Protein AF-A0A1G8A0C0-F1 (afdb_monomer)

Structure (mmCIF, N/C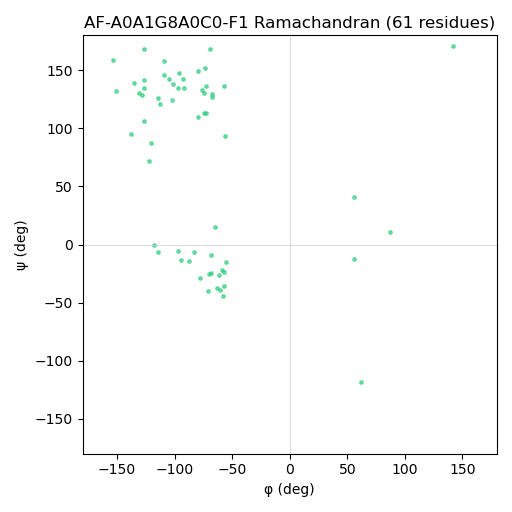A/C/O backbone):
data_AF-A0A1G8A0C0-F1
#
_entry.id   AF-A0A1G8A0C0-F1
#
loop_
_atom_site.group_PDB
_atom_site.id
_atom_site.type_symbol
_atom_site.label_atom_id
_atom_site.label_alt_id
_atom_site.label_comp_id
_atom_site.label_asym_id
_atom_site.label_entity_id
_atom_site.label_seq_id
_atom_site.pdbx_PDB_ins_code
_atom_site.Cartn_x
_atom_site.Cartn_y
_atom_site.Cartn_z
_atom_site.occupancy
_atom_site.B_iso_or_equiv
_atom_site.auth_seq_id
_atom_site.auth_comp_id
_atom_site.auth_asym_id
_atom_site.auth_atom_id
_atom_site.pdbx_PDB_model_num
ATOM 1 N N . MET A 1 1 ? 8.119 11.440 -6.933 1.00 41.12 1 MET A N 1
ATOM 2 C CA . MET A 1 1 ? 8.939 11.232 -5.717 1.00 41.12 1 MET A CA 1
ATOM 3 C C . MET A 1 1 ? 8.032 10.783 -4.576 1.00 41.12 1 MET A C 1
ATOM 5 O O . MET A 1 1 ? 7.868 11.496 -3.599 1.00 41.12 1 MET A O 1
ATOM 9 N N . ILE A 1 2 ? 7.378 9.632 -4.738 1.00 44.12 2 ILE A N 1
ATOM 10 C CA . ILE A 1 2 ? 6.435 9.081 -3.762 1.00 44.12 2 ILE A CA 1
ATOM 11 C C . ILE A 1 2 ? 6.927 7.652 -3.481 1.00 44.12 2 ILE A C 1
ATOM 13 O O . ILE A 1 2 ? 6.962 6.799 -4.358 1.00 44.12 2 ILE A O 1
ATOM 17 N N . PHE A 1 3 ? 7.510 7.512 -2.290 1.00 46.59 3 PHE A N 1
ATOM 18 C CA . PHE A 1 3 ? 7.874 6.312 -1.520 1.00 46.59 3 PHE A CA 1
ATOM 19 C C . PHE A 1 3 ? 8.783 5.200 -2.084 1.00 46.59 3 PHE A C 1
ATOM 21 O O . PHE A 1 3 ? 9.320 4.447 -1.277 1.00 46.59 3 PHE A O 1
ATOM 28 N N . CYS A 1 4 ? 9.097 5.129 -3.380 1.00 44.81 4 CYS A N 1
ATOM 29 C CA . CYS A 1 4 ? 9.895 4.008 -3.919 1.00 44.81 4 CYS A CA 1
ATOM 30 C C . CYS A 1 4 ? 11.383 3.954 -3.468 1.00 44.81 4 CYS A C 1
ATOM 32 O O . CYS A 1 4 ? 12.062 2.966 -3.733 1.00 44.81 4 CYS A O 1
ATOM 34 N N . VAL A 1 5 ? 11.931 4.976 -2.791 1.00 46.00 5 VAL A N 1
ATOM 35 C CA . VAL A 1 5 ? 13.395 5.064 -2.540 1.00 46.00 5 VAL A CA 1
ATOM 36 C C . VAL A 1 5 ? 13.802 4.965 -1.064 1.00 46.00 5 VAL A C 1
ATOM 38 O O . VAL A 1 5 ? 14.983 4.818 -0.762 1.00 46.00 5 VAL A O 1
ATOM 41 N N . TYR A 1 6 ? 12.865 4.949 -0.114 1.00 41.28 6 TYR A N 1
ATOM 42 C CA . TYR A 1 6 ? 13.225 4.847 1.304 1.00 41.28 6 TYR A CA 1
ATOM 43 C C . TYR A 1 6 ? 12.610 3.610 1.943 1.00 41.28 6 TYR A C 1
ATOM 45 O O . TYR A 1 6 ? 11.570 3.671 2.582 1.00 41.28 6 TYR A O 1
ATOM 53 N N . LYS A 1 7 ? 13.341 2.496 1.826 1.00 47.41 7 LYS A N 1
ATOM 54 C CA . LYS A 1 7 ? 13.471 1.530 2.925 1.00 47.41 7 LYS A CA 1
ATOM 55 C C . LYS A 1 7 ? 12.142 0.977 3.469 1.00 47.41 7 LYS A C 1
ATOM 57 O O . LYS A 1 7 ? 12.007 0.787 4.674 1.00 47.41 7 LYS A O 1
ATOM 62 N N . LEU A 1 8 ? 11.185 0.677 2.594 1.00 52.03 8 LEU A N 1
ATOM 63 C CA . LEU A 1 8 ? 10.125 -0.265 2.933 1.00 52.03 8 LEU A CA 1
ATOM 64 C C . LEU A 1 8 ? 10.784 -1.642 2.930 1.00 52.03 8 LEU A C 1
ATOM 66 O O . LEU A 1 8 ? 11.266 -2.111 1.907 1.00 52.03 8 LEU A O 1
ATOM 70 N N . SER A 1 9 ? 10.882 -2.270 4.094 1.00 52.34 9 SER A N 1
ATOM 71 C CA . SER A 1 9 ? 11.449 -3.608 4.309 1.00 52.34 9 SER A CA 1
ATOM 72 C C . SER A 1 9 ? 10.646 -4.735 3.633 1.00 52.34 9 SER A C 1
ATOM 74 O O . SER A 1 9 ? 10.840 -5.906 3.955 1.00 52.34 9 SER A O 1
ATOM 76 N N . LEU A 1 10 ? 9.747 -4.390 2.708 1.00 54.69 10 LEU A N 1
ATOM 77 C CA . LEU A 1 10 ? 8.887 -5.300 1.971 1.00 54.69 10 LEU A CA 1
ATOM 78 C C . LEU A 1 10 ? 9.400 -5.451 0.531 1.00 54.69 10 LEU A C 1
ATOM 80 O O . LEU A 1 10 ? 9.877 -4.477 -0.059 1.00 54.69 10 LEU A O 1
ATOM 84 N N . PRO A 1 11 ? 9.330 -6.660 -0.052 1.00 58.47 11 PRO A N 1
ATOM 85 C CA . PRO A 1 11 ? 9.716 -6.878 -1.438 1.00 58.47 11 PRO A CA 1
ATOM 86 C C . PRO A 1 11 ? 8.910 -5.960 -2.360 1.00 58.47 11 PRO A C 1
ATOM 88 O O . PRO A 1 11 ? 7.693 -5.869 -2.233 1.00 58.47 11 PRO A O 1
ATOM 91 N N . CYS A 1 12 ? 9.567 -5.340 -3.342 1.00 58.00 12 CYS A N 1
ATOM 92 C CA . CYS A 1 12 ? 8.949 -4.395 -4.282 1.00 58.00 12 CYS A CA 1
ATOM 93 C C . CYS A 1 12 ? 7.738 -4.947 -5.056 1.00 58.00 12 CYS A C 1
ATOM 95 O O . CYS A 1 12 ? 6.998 -4.168 -5.637 1.00 58.00 12 CYS A O 1
ATOM 97 N N . ARG A 1 13 ? 7.533 -6.270 -5.059 1.00 67.25 13 ARG A N 1
ATOM 98 C CA . ARG A 1 13 ? 6.445 -6.960 -5.767 1.00 67.25 13 ARG A CA 1
ATOM 99 C C . ARG A 1 13 ? 5.231 -7.279 -4.895 1.00 67.25 13 ARG A C 1
ATOM 101 O O . ARG A 1 13 ? 4.257 -7.817 -5.414 1.00 67.25 13 ARG A O 1
ATOM 108 N N . GLU A 1 14 ? 5.288 -7.021 -3.593 1.00 79.69 14 GLU A N 1
ATOM 109 C CA . GLU A 1 14 ? 4.166 -7.303 -2.701 1.00 79.69 14 GLU A CA 1
ATOM 110 C C . GLU A 1 14 ? 3.249 -6.082 -2.542 1.00 79.69 14 GLU A C 1
ATOM 112 O O . GLU A 1 14 ? 3.735 -4.952 -2.476 1.00 79.69 14 GLU A O 1
ATOM 117 N N . PRO A 1 15 ? 1.921 -6.289 -2.457 1.00 85.56 15 PRO A N 1
ATOM 118 C CA . PRO A 1 15 ? 0.978 -5.209 -2.213 1.00 85.56 15 PRO A CA 1
ATOM 119 C C . PRO A 1 15 ? 1.146 -4.642 -0.803 1.00 85.56 15 PRO A C 1
ATOM 121 O O . PRO A 1 15 ? 1.065 -5.358 0.205 1.00 85.56 15 PRO A O 1
ATOM 124 N N . MET A 1 16 ? 1.323 -3.329 -0.738 1.00 88.75 16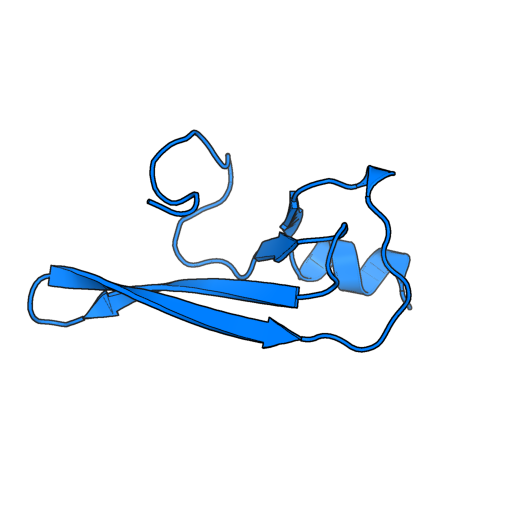 MET A N 1
ATOM 125 C CA . MET A 1 16 ? 1.457 -2.571 0.501 1.00 88.75 16 MET A CA 1
ATOM 126 C C . MET A 1 16 ? 0.213 -1.728 0.717 1.00 88.75 16 MET A C 1
ATOM 128 O O . MET A 1 16 ? -0.374 -1.244 -0.241 1.00 88.75 16 MET A O 1
ATOM 132 N N . VAL A 1 17 ? -0.188 -1.534 1.965 1.00 89.38 17 VAL A N 1
ATOM 133 C CA . VAL A 1 17 ? -1.340 -0.715 2.323 1.00 89.38 17 VAL A CA 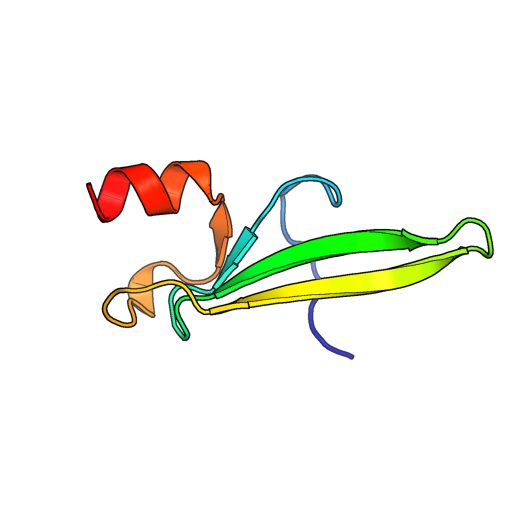1
ATOM 134 C C . VAL A 1 17 ? -0.881 0.497 3.110 1.00 89.38 17 VAL A C 1
ATOM 136 O O . VAL A 1 17 ? -0.200 0.376 4.131 1.00 89.38 17 VAL A O 1
ATOM 139 N N . PHE A 1 18 ? -1.287 1.668 2.637 1.00 90.62 18 PHE A N 1
ATOM 140 C CA . PHE A 1 18 ? -1.213 2.914 3.377 1.00 90.62 18 PHE A CA 1
ATOM 141 C C . PHE A 1 18 ? -2.385 2.947 4.353 1.00 90.62 18 PHE A C 1
ATOM 143 O O . PHE A 1 18 ? -3.535 3.053 3.949 1.00 90.62 18 PHE A O 1
ATOM 150 N N . ALA A 1 19 ? -2.126 2.816 5.650 1.00 88.62 19 ALA A N 1
ATOM 151 C CA . ALA A 1 19 ? -3.211 2.737 6.624 1.00 88.62 19 ALA A CA 1
ATOM 152 C C . ALA A 1 19 ? -3.824 4.119 6.928 1.00 88.62 19 ALA A C 1
ATOM 154 O O . ALA A 1 19 ? -5.015 4.219 7.197 1.00 88.62 19 ALA A O 1
ATOM 155 N N . TRP A 1 20 ? -3.044 5.201 6.816 1.00 88.25 20 TRP A N 1
ATOM 156 C CA . TRP A 1 20 ? -3.506 6.589 7.002 1.00 88.25 20 TRP A CA 1
ATOM 157 C C . TRP A 1 20 ? -4.468 7.081 5.905 1.00 88.25 20 TRP A C 1
ATOM 159 O O . TRP A 1 20 ? -5.256 7.993 6.134 1.00 88.25 20 TRP A O 1
ATOM 169 N N . MET A 1 21 ? -4.395 6.484 4.719 1.00 90.25 21 MET A N 1
ATOM 170 C CA . MET A 1 21 ? -5.326 6.665 3.610 1.00 90.25 21 MET A CA 1
ATOM 171 C C . MET A 1 21 ? -5.542 5.267 3.053 1.00 90.25 21 MET A C 1
ATO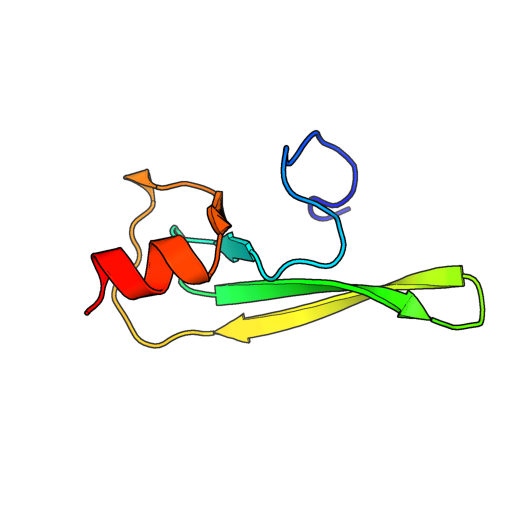M 173 O O . MET A 1 21 ? -4.680 4.844 2.287 1.00 90.25 21 MET A O 1
ATOM 177 N N . PRO A 1 22 ? -6.604 4.551 3.474 1.00 89.00 22 PRO A N 1
ATOM 178 C CA . PRO A 1 22 ? -6.767 3.115 3.269 1.00 89.00 22 PRO A CA 1
ATOM 179 C C . PRO A 1 22 ? -6.681 2.801 1.780 1.00 89.00 22 PRO A C 1
ATOM 181 O O . PRO A 1 22 ? -7.653 2.923 1.046 1.00 89.00 22 PRO A O 1
ATOM 184 N N . ALA A 1 23 ? -5.485 2.471 1.310 1.00 91.50 23 ALA A N 1
ATOM 185 C CA . ALA A 1 23 ? -5.193 2.320 -0.102 1.00 91.50 23 ALA A CA 1
ATOM 186 C C . ALA A 1 23 ? -4.078 1.301 -0.272 1.00 91.50 23 ALA A C 1
ATOM 188 O O . ALA A 1 23 ? -3.057 1.364 0.414 1.00 91.50 23 ALA A O 1
ATOM 189 N N . VAL A 1 24 ? -4.283 0.362 -1.186 1.00 91.06 24 VAL A N 1
ATOM 190 C CA . VAL A 1 24 ? -3.285 -0.632 -1.567 1.00 91.06 24 VAL A CA 1
ATOM 191 C C . VAL A 1 24 ? -2.482 -0.116 -2.750 1.00 91.06 24 VAL A C 1
ATOM 193 O O . VAL A 1 24 ? -3.067 0.388 -3.705 1.00 91.06 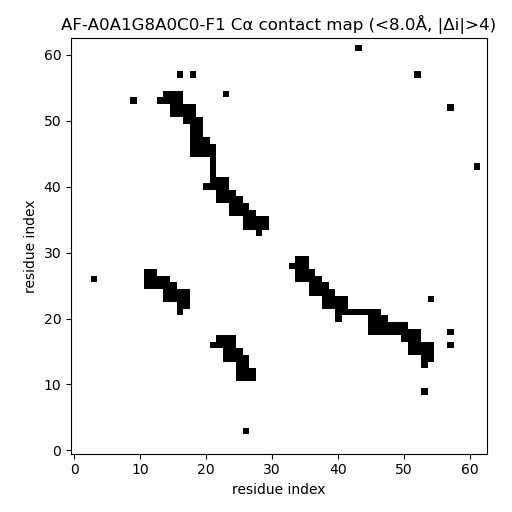24 VAL A O 1
ATOM 196 N N . ALA A 1 25 ? -1.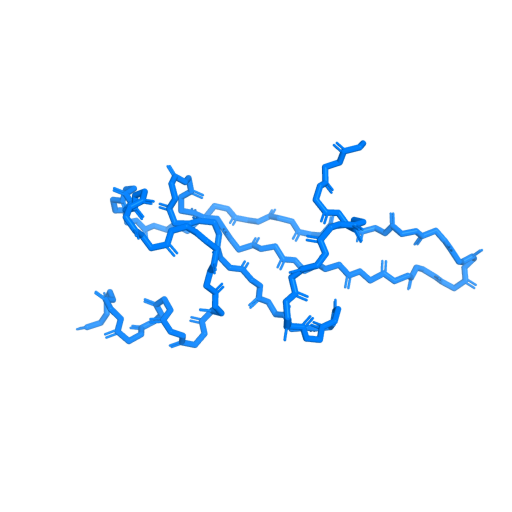162 -0.259 -2.694 1.00 89.62 25 ALA A N 1
ATOM 197 C CA . ALA A 1 25 ? -0.245 0.079 -3.767 1.00 89.62 25 ALA A CA 1
ATOM 198 C C . ALA A 1 25 ? 0.680 -1.093 -4.121 1.00 89.62 25 ALA A C 1
ATOM 200 O O . ALA A 1 25 ? 1.146 -1.825 -3.243 1.00 89.62 25 ALA A O 1
ATOM 201 N N . ILE A 1 26 ? 0.949 -1.260 -5.417 1.00 88.00 26 ILE A N 1
ATOM 202 C CA . ILE A 1 26 ? 1.900 -2.227 -5.976 1.00 88.00 26 ILE A CA 1
ATOM 203 C C . ILE A 1 26 ? 2.837 -1.473 -6.915 1.00 88.00 26 ILE A C 1
ATOM 205 O O . ILE A 1 26 ? 2.378 -0.782 -7.825 1.00 88.00 26 ILE A O 1
ATOM 209 N N . TYR A 1 27 ? 4.141 -1.654 -6.720 1.00 85.12 27 TYR A N 1
ATOM 210 C CA . TYR A 1 27 ? 5.175 -1.097 -7.585 1.00 85.12 27 TYR A CA 1
ATOM 211 C C . TYR A 1 27 ? 5.704 -2.180 -8.523 1.00 85.12 27 TYR A C 1
ATOM 213 O O . TYR A 1 27 ? 5.922 -3.324 -8.129 1.00 85.12 27 TYR A O 1
ATOM 221 N N . PHE A 1 28 ? 5.914 -1.839 -9.785 1.00 84.12 28 PHE A N 1
ATOM 222 C CA . PHE A 1 28 ? 6.475 -2.766 -10.761 1.00 84.12 28 PHE A CA 1
ATOM 223 C C . PHE A 1 28 ? 7.199 -1.993 -11.853 1.00 84.12 28 PHE A C 1
ATOM 225 O O . PHE A 1 28 ? 6.945 -0.811 -12.061 1.00 84.12 28 PHE A O 1
ATOM 232 N N . ASN A 1 29 ? 8.108 -2.674 -12.545 1.00 84.56 29 ASN A N 1
ATOM 233 C CA . ASN A 1 29 ? 8.761 -2.105 -13.713 1.00 84.56 29 ASN A CA 1
ATOM 234 C C . ASN A 1 29 ? 8.037 -2.588 -14.967 1.00 84.56 29 ASN A C 1
ATOM 236 O O . ASN A 1 29 ? 7.736 -3.782 -15.073 1.00 84.56 29 ASN A O 1
ATOM 240 N N . ASP A 1 30 ? 7.769 -1.682 -15.903 1.00 85.44 30 ASP A N 1
ATOM 241 C CA . ASP A 1 30 ? 7.377 -2.073 -17.254 1.00 85.44 30 ASP A CA 1
ATOM 242 C C . ASP A 1 30 ? 8.573 -2.726 -17.992 1.00 85.44 30 ASP A C 1
ATOM 244 O O . ASP A 1 30 ? 9.710 -2.697 -17.500 1.00 85.44 30 ASP A O 1
ATOM 248 N N . PRO A 1 31 ? 8.353 -3.364 -19.155 1.00 89.19 31 PRO A N 1
ATOM 249 C CA . PRO A 1 31 ? 9.441 -3.940 -19.948 1.00 89.19 31 PRO A CA 1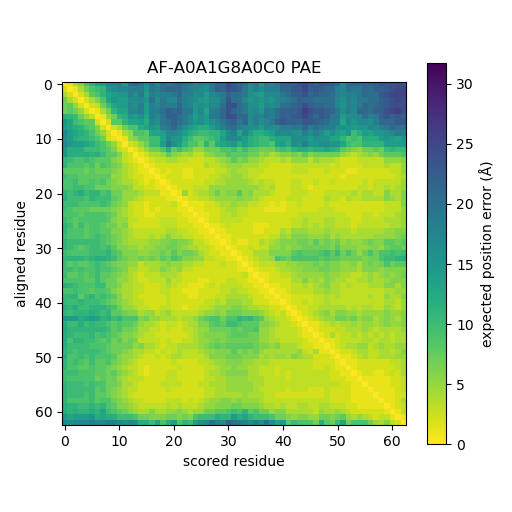
ATOM 250 C C . PRO A 1 31 ? 10.524 -2.929 -20.358 1.00 89.19 31 PRO A C 1
ATOM 252 O O . PRO A 1 31 ? 11.662 -3.335 -20.593 1.00 89.19 31 PRO A O 1
ATOM 255 N N . ASP A 1 32 ? 10.184 -1.638 -20.403 1.00 90.94 32 ASP A N 1
ATOM 256 C CA . ASP A 1 32 ? 11.091 -0.537 -20.737 1.00 90.94 32 ASP A CA 1
ATOM 257 C C . ASP A 1 32 ? 11.921 -0.059 -19.524 1.00 90.94 32 ASP A C 1
ATOM 259 O O . ASP A 1 32 ? 12.853 0.734 -19.670 1.00 90.94 32 ASP A O 1
ATOM 263 N N . GLY A 1 33 ? 11.643 -0.580 -18.323 1.00 83.31 33 GLY A N 1
ATOM 264 C CA . GLY A 1 33 ? 12.367 -0.277 -17.089 1.00 83.31 33 GLY A CA 1
ATOM 265 C C . GLY A 1 33 ? 11.853 0.950 -16.328 1.00 83.31 33 GLY A C 1
ATOM 266 O O . GLY A 1 33 ? 12.506 1.396 -15.382 1.00 83.31 33 GLY A O 1
ATOM 267 N N . HIS A 1 34 ? 10.696 1.497 -16.695 1.00 85.25 34 HIS A N 1
ATOM 268 C CA . HIS A 1 34 ? 10.009 2.535 -15.941 1.00 85.25 34 HIS A CA 1
ATOM 269 C C . HIS A 1 34 ? 9.346 1.959 -14.692 1.00 85.25 34 HIS A C 1
ATOM 271 O O . HIS A 1 34 ? 8.588 0.993 -14.756 1.00 85.25 34 HIS A O 1
ATOM 277 N N . ALA A 1 35 ? 9.584 2.607 -13.552 1.00 83.69 35 ALA A N 1
ATOM 278 C CA . ALA A 1 35 ? 8.886 2.302 -12.313 1.00 83.69 35 ALA A CA 1
ATOM 279 C C . ALA A 1 35 ? 7.451 2.844 -12.376 1.00 83.69 35 ALA A C 1
ATOM 281 O O . ALA A 1 35 ? 7.235 4.058 -12.398 1.00 83.69 35 ALA A O 1
ATOM 282 N N . LEU A 1 36 ? 6.484 1.934 -12.387 1.00 85.44 36 LEU A N 1
ATOM 283 C CA . LEU A 1 36 ? 5.056 2.211 -12.364 1.00 85.44 36 LEU A CA 1
ATOM 284 C C . LEU A 1 36 ? 4.449 1.818 -11.014 1.00 85.44 36 LEU A C 1
ATOM 286 O O . LEU A 1 36 ? 4.986 0.993 -10.270 1.00 85.44 36 LEU A O 1
ATOM 290 N N . GLU A 1 37 ? 3.303 2.422 -10.715 1.00 87.44 37 GLU A N 1
ATOM 291 C CA . GLU A 1 37 ? 2.532 2.201 -9.495 1.00 87.44 37 GLU A CA 1
ATOM 292 C C . GLU A 1 37 ? 1.067 1.938 -9.856 1.00 87.44 37 GLU A C 1
ATOM 294 O O . GLU A 1 37 ? 0.452 2.707 -10.596 1.00 87.44 37 GLU A O 1
ATOM 299 N N . PHE A 1 38 ? 0.498 0.868 -9.300 1.00 89.38 38 PHE A N 1
ATOM 300 C CA . PHE A 1 38 ? -0.949 0.694 -9.205 1.00 89.38 38 PHE A CA 1
ATOM 301 C C . PHE A 1 38 ? -1.388 1.019 -7.789 1.00 89.38 38 PHE A C 1
ATOM 303 O O . PHE A 1 38 ? -0.899 0.383 -6.862 1.00 89.38 38 PHE A O 1
ATOM 310 N N . ILE A 1 39 ? -2.327 1.952 -7.629 1.00 90.38 39 ILE A N 1
ATOM 311 C CA . ILE A 1 39 ? -2.924 2.300 -6.339 1.00 90.38 39 ILE A CA 1
ATOM 312 C C . ILE A 1 39 ? -4.450 2.218 -6.416 1.00 90.38 39 ILE A C 1
ATOM 314 O O . ILE A 1 39 ? -5.058 2.694 -7.375 1.00 90.38 39 ILE A O 1
ATOM 318 N N . ALA A 1 40 ? -5.071 1.611 -5.410 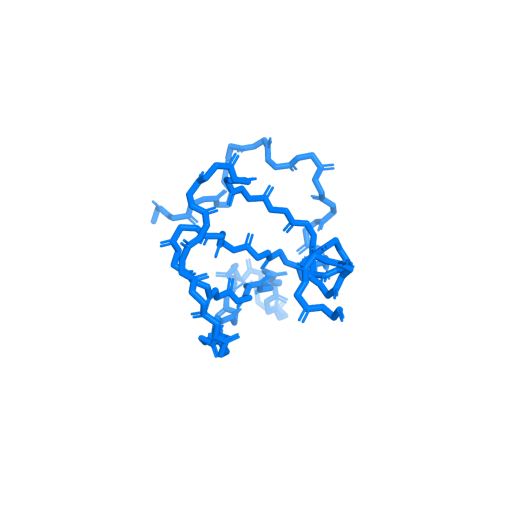1.00 91.56 40 ALA A N 1
ATOM 319 C CA . ALA A 1 40 ? -6.521 1.523 -5.278 1.00 91.56 40 ALA A CA 1
ATOM 320 C C . ALA A 1 40 ? -6.942 1.832 -3.841 1.00 91.56 40 ALA A C 1
ATOM 322 O O . ALA A 1 40 ? -6.297 1.385 -2.893 1.00 91.56 40 ALA A O 1
ATOM 323 N N . ILE A 1 41 ? -8.030 2.583 -3.682 1.00 90.00 41 ILE A N 1
ATOM 324 C CA . ILE A 1 41 ? -8.607 2.896 -2.372 1.00 90.00 41 ILE A CA 1
ATOM 325 C C . ILE A 1 41 ? -9.356 1.658 -1.867 1.00 90.00 41 ILE A C 1
ATOM 327 O O . ILE A 1 41 ? -10.114 1.034 -2.608 1.00 90.00 41 ILE A O 1
ATOM 331 N N . LEU A 1 42 ? -9.114 1.297 -0.613 1.00 88.31 42 LEU A N 1
ATOM 332 C CA . LEU A 1 42 ? -9.789 0.231 0.111 1.00 88.31 42 LEU A CA 1
ATOM 333 C C . LEU A 1 42 ? -10.927 0.816 0.948 1.00 88.31 42 LEU A C 1
ATOM 335 O O . LEU A 1 42 ? -10.835 1.929 1.465 1.00 88.31 42 LEU A O 1
ATOM 339 N N . GLU A 1 43 ? -11.988 0.037 1.116 1.00 84.12 43 GLU A N 1
ATOM 340 C CA . GLU A 1 43 ? -13.061 0.371 2.047 1.00 84.12 43 GLU A CA 1
ATOM 341 C C . GLU A 1 43 ? -12.585 0.170 3.494 1.00 84.12 43 GLU A C 1
ATOM 343 O O . GLU A 1 43 ? -11.910 -0.813 3.812 1.00 84.12 43 GLU A O 1
ATOM 348 N N . GLY A 1 44 ? -12.917 1.118 4.372 1.00 82.81 44 GLY A N 1
ATOM 349 C CA . GLY A 1 44 ? -12.544 1.095 5.785 1.00 82.81 44 GLY A CA 1
ATOM 350 C C . GLY A 1 44 ? -12.185 2.477 6.323 1.00 82.81 44 GLY A C 1
ATOM 351 O O . GLY A 1 44 ? -12.058 3.445 5.574 1.00 82.81 44 GLY A O 1
ATOM 352 N N . GLU A 1 45 ? -12.025 2.572 7.641 1.00 87.94 45 GLU A N 1
ATOM 353 C CA . GLU A 1 45 ? -11.543 3.796 8.280 1.00 87.94 45 GLU A CA 1
ATOM 354 C C . GLU A 1 45 ? -10.020 3.923 8.166 1.00 87.94 45 GLU A C 1
ATOM 356 O O . GLU A 1 45 ? -9.284 2.932 8.133 1.00 87.94 45 GLU A O 1
ATOM 361 N N . ALA A 1 46 ? -9.543 5.167 8.113 1.00 88.44 46 ALA A N 1
ATOM 362 C CA . ALA A 1 46 ? -8.121 5.467 8.155 1.00 88.44 46 ALA A CA 1
ATOM 363 C C . ALA A 1 46 ? -7.542 5.116 9.532 1.00 88.44 46 ALA A C 1
ATOM 365 O O . ALA A 1 46 ? -8.042 5.560 10.563 1.00 88.44 46 ALA A O 1
ATOM 366 N N . ARG A 1 47 ? -6.447 4.360 9.529 1.00 88.62 47 ARG A N 1
ATOM 367 C CA . ARG A 1 47 ? -5.719 3.900 10.713 1.00 88.62 47 ARG A CA 1
ATOM 368 C C . ARG A 1 47 ? -4.253 4.353 10.669 1.00 88.62 47 ARG A C 1
ATOM 370 O O . ARG A 1 47 ? -3.359 3.551 10.379 1.00 88.62 47 ARG A O 1
ATOM 377 N N . PRO A 1 48 ? -3.970 5.652 10.872 1.00 86.88 48 PRO A N 1
ATOM 378 C CA . PRO A 1 48 ? -2.620 6.206 10.750 1.00 86.88 48 PRO A CA 1
ATOM 379 C C . PRO A 1 48 ? -1.594 5.562 11.698 1.00 86.88 48 PRO A C 1
ATOM 381 O O . PRO A 1 48 ? -0.401 5.587 11.401 1.00 86.88 48 PRO A O 1
ATOM 384 N N . GLU A 1 49 ? -2.038 4.938 12.791 1.00 89.19 49 GLU A N 1
ATOM 385 C CA . GLU A 1 49 ? -1.205 4.230 13.765 1.00 89.19 49 GLU A CA 1
ATOM 386 C C . GLU A 1 49 ? -0.426 3.043 13.180 1.00 89.19 49 GLU A C 1
ATOM 388 O O . GLU A 1 49 ? 0.639 2.701 13.693 1.00 89.19 49 GLU A O 1
ATOM 393 N N . PHE A 1 50 ? -0.914 2.432 12.094 1.00 84.44 50 PHE A N 1
ATOM 394 C CA . PHE A 1 50 ? -0.240 1.302 11.449 1.00 84.44 50 PHE A CA 1
ATOM 395 C C . PHE A 1 50 ? 0.790 1.730 10.393 1.00 84.44 50 PHE A C 1
ATOM 397 O O . PHE A 1 50 ? 1.616 0.917 9.984 1.00 84.44 50 PHE A O 1
ATOM 404 N N . GLY A 1 51 ? 0.783 2.992 9.953 1.00 87.12 51 GLY A N 1
ATOM 405 C CA . GLY A 1 51 ? 1.710 3.481 8.930 1.00 87.12 51 GLY A CA 1
ATOM 406 C C . GLY A 1 51 ? 1.554 2.753 7.587 1.00 87.12 51 GLY A C 1
ATOM 407 O O . GLY A 1 51 ? 0.500 2.840 6.953 1.00 87.12 51 GLY A O 1
ATOM 408 N N . VAL A 1 52 ? 2.617 2.075 7.136 1.00 86.25 52 VAL A N 1
ATOM 409 C CA . VAL A 1 52 ? 2.621 1.244 5.919 1.00 86.25 52 VAL A CA 1
ATOM 410 C C . VAL A 1 52 ? 2.794 -0.217 6.315 1.00 86.25 52 VAL A C 1
ATOM 412 O O . VAL A 1 52 ? 3.791 -0.589 6.931 1.00 86.25 52 VAL A O 1
ATOM 415 N N . ILE A 1 53 ? 1.826 -1.042 5.941 1.00 87.75 53 ILE A N 1
ATOM 416 C CA . ILE A 1 53 ? 1.757 -2.467 6.287 1.00 87.75 53 ILE A CA 1
A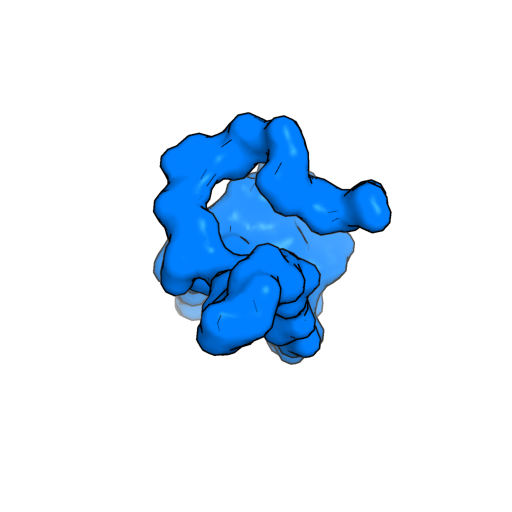TOM 417 C C . ILE A 1 53 ? 1.584 -3.310 5.022 1.00 87.75 53 ILE A C 1
ATOM 419 O O . ILE A 1 53 ? 1.276 -2.788 3.954 1.00 87.75 53 ILE A O 1
ATOM 423 N N . SER A 1 54 ? 1.747 -4.628 5.120 1.00 88.81 54 SER A N 1
ATOM 424 C CA . SER A 1 54 ? 1.387 -5.521 4.015 1.00 88.81 54 SER A CA 1
ATOM 425 C C . SER A 1 54 ? -0.133 -5.654 3.887 1.00 88.81 54 SER A C 1
ATOM 427 O O . SER A 1 54 ? -0.866 -5.583 4.879 1.00 88.81 54 SER A O 1
ATOM 429 N N . TYR A 1 55 ? -0.619 -5.927 2.675 1.00 87.38 55 TYR A N 1
ATOM 430 C CA . TYR A 1 55 ? -2.046 -6.186 2.445 1.00 87.38 55 TYR A CA 1
ATOM 431 C C . TYR A 1 55 ? -2.585 -7.355 3.287 1.00 87.38 55 TYR A C 1
ATOM 433 O O . TYR A 1 55 ? -3.696 -7.295 3.804 1.00 87.38 55 TYR A O 1
ATOM 441 N N . GLN A 1 56 ? -1.772 -8.391 3.511 1.00 87.69 56 GLN A N 1
ATOM 442 C CA . GLN A 1 56 ? -2.145 -9.525 4.364 1.00 87.69 56 GLN A CA 1
ATOM 443 C C . GLN A 1 56 ? -2.373 -9.114 5.822 1.00 87.69 56 GLN A C 1
ATOM 445 O O . GLN A 1 56 ? -3.267 -9.640 6.482 1.00 87.69 56 GLN A O 1
ATOM 450 N N . TYR A 1 57 ? -1.570 -8.180 6.337 1.00 88.62 57 TYR A N 1
ATOM 451 C CA . TYR A 1 57 ? -1.769 -7.647 7.680 1.00 88.62 57 TYR A CA 1
ATOM 452 C C . TYR A 1 57 ? -3.017 -6.759 7.742 1.00 88.62 57 TYR A C 1
ATOM 454 O O . TYR A 1 57 ? -3.794 -6.889 8.682 1.00 88.62 57 TYR A O 1
ATOM 462 N N . TRP A 1 58 ? -3.267 -5.941 6.712 1.00 88.75 58 TRP A N 1
ATOM 463 C CA . TRP A 1 58 ? -4.482 -5.122 6.610 1.00 88.75 58 TRP A CA 1
ATOM 464 C C . TRP A 1 58 ? -5.763 -5.962 6.650 1.00 88.75 58 TRP A C 1
ATOM 466 O O . TRP A 1 58 ? -6.689 -5.640 7.389 1.00 88.75 58 TRP A O 1
ATOM 476 N N . LEU A 1 59 ? -5.794 -7.078 5.915 1.00 88.50 59 LEU A N 1
ATOM 477 C CA . LEU A 1 59 ? -6.924 -8.006 5.945 1.00 88.50 59 LEU A CA 1
ATOM 478 C C . LEU A 1 59 ? -7.160 -8.581 7.346 1.00 88.50 59 LEU A C 1
ATOM 480 O O . LEU A 1 59 ? -8.301 -8.698 7.760 1.00 88.50 59 LEU A O 1
ATOM 484 N N . LYS A 1 60 ? -6.105 -8.896 8.106 1.00 88.62 60 LYS A N 1
ATOM 485 C CA . LYS A 1 60 ? -6.241 -9.447 9.467 1.00 88.62 60 LYS A CA 1
ATOM 486 C C . LYS A 1 60 ? -6.754 -8.449 10.503 1.00 88.62 60 LYS A C 1
ATOM 488 O O . LYS A 1 60 ? -7.259 -8.886 11.527 1.00 88.62 60 LYS A O 1
ATOM 493 N N . VAL A 1 61 ? -6.556 -7.147 10.293 1.00 86.38 61 VAL A N 1
ATOM 494 C CA . VAL A 1 61 ? -7.000 -6.107 11.244 1.00 86.38 61 VAL A CA 1
ATOM 495 C C . VAL A 1 61 ? -8.378 -5.532 10.907 1.00 86.38 61 VAL A C 1
ATOM 497 O O . VAL A 1 61 ? -8.955 -4.831 11.738 1.00 86.38 61 VAL A O 1
ATOM 500 N N . ASN A 1 62 ? -8.889 -5.803 9.702 1.00 76.25 62 ASN A N 1
ATOM 501 C CA . ASN A 1 62 ? -10.192 -5.331 9.222 1.00 76.25 62 ASN A CA 1
ATOM 502 C C . ASN A 1 62 ? -11.197 -6.459 8.907 1.00 76.25 62 ASN A C 1
ATOM 504 O O . ASN A 1 62 ? -12.317 -6.151 8.503 1.00 76.25 62 ASN A O 1
ATOM 508 N N . LEU A 1 63 ? -10.816 -7.728 9.089 1.00 67.06 63 LEU A N 1
ATOM 509 C CA . LEU A 1 63 ? -11.720 -8.883 9.201 1.00 67.06 63 LEU A CA 1
ATOM 510 C C . LEU A 1 63 ? -11.949 -9.210 10.678 1.00 67.06 63 LEU A C 1
ATOM 512 O O . LEU A 1 63 ? -13.087 -9.605 11.007 1.00 67.06 63 LEU A O 1
#

InterPro domains:
  IPR029068 Glyoxalase/Bleomycin resistance protein/Dihydroxybiphenyl dioxygenase [G3DSA:3.10.180.10] (7-61)
  IPR029068 Glyoxalase/Bleomycin resistance protein/Dihydroxybiphenyl dioxygenase [SSF54593] (13-58)

Sequence (63 aa):
MIFCVYKLSLPCREPMVFAWMPAVAIYFNDPDGHALEFIAILEGEARPEFGVISYQYWLKVNL

Solvent-accessible surface area (backbone atoms only — not comparable to full-atom values): 3934 Å² total; per-residue (Å²): 144,79,75,86,85,67,84,65,96,59,64,66,80,51,52,31,25,35,25,57,56,35,24,41,36,36,45,49,65,50,99,88,66,49,84,44,74,51,75,47,79,48,92,74,77,62,39,56,91,64,42,75,41,46,45,74,56,53,51,68,78,76,107

Secondary structure (DSSP, 8-state):
--STTS--SS-TTS-EEETTTTEEEEEEE-TT--EEEEEEEPSS---GGG-EEEHHHHHHHH-

Mean predicted aligned error: 6.88 Å

pLDDT: mean 79.37, std 15.62, range [41.12, 91.56]

Foldseek 3Di:
DPPPPDDPVDPQQFWKAALQQGKIKHWDADPVGDIDMDIDGDDDDRDCVVGMGGPVVVVVVVD

Radius of gyration: 12.11 Å; Cα contacts (8 Å, |Δi|>4): 95; chains: 1; bounding box: 26×21×34 Å

Organism: NCBI:txid405671

Nearest PDB structures (foldseek):
  3uwx-assembly1_A-2  TM=4.448E-01  e=4.303E+00  Geobacillus sp. Y412MC52
  4m5t-assembly3_A  TM=4.336E-01  e=5.527E+00  Homo sapiens
  4qfq-assembly1_A  TM=3.681E-01  e=6.669E+00  Nostoc punctiforme PCC 73102